Protein AF-A0A3M2DDK8-F1 (afdb_monomer_lite)

Foldseek 3Di:
DDDCDPLNVLLVLLLVLVVVCCVVVPPDDDDLCVSCVSSVHHSVVVCVNPVDPVSSVVSNVVVVVCVVVVVVVVVD

pLDDT: mean 89.75, std 13.5, range [38.12, 97.81]

Radius of gyration: 13.62 Å; chains: 1; bounding box: 33×23×30 Å

Sequence (76 aa):
MARKGASGERKQAILQALAIMLERDAGQRITTARLAKEVGVSEAALYRHFPSKARMFEGLLGFVEETLFSRINRVL

Structure (mmCIF, N/CA/C/O backbone):
data_AF-A0A3M2DDK8-F1
#
_entry.id   AF-A0A3M2DDK8-F1
#
loop_
_atom_site.group_PDB
_atom_site.id
_atom_site.type_symbol
_atom_site.label_atom_id
_atom_site.label_alt_id
_atom_site.label_comp_id
_atom_site.label_asym_id
_atom_site.label_entity_id
_atom_site.label_seq_id
_atom_site.pdbx_PDB_ins_code
_atom_site.Cartn_x
_atom_site.Cartn_y
_atom_site.Cartn_z
_atom_site.occupancy
_atom_site.B_iso_or_equiv
_atom_site.auth_seq_id
_atom_site.auth_comp_id
_atom_site.auth_asym_id
_atom_site.auth_atom_id
_atom_site.pdbx_PDB_model_num
ATOM 1 N N . MET A 1 1 ? 20.877 -15.514 11.244 1.00 38.12 1 MET A N 1
ATOM 2 C CA . MET A 1 1 ? 19.659 -15.780 10.444 1.00 38.12 1 MET A CA 1
ATOM 3 C C . MET A 1 1 ? 18.440 -15.403 11.279 1.00 38.12 1 MET A C 1
ATOM 5 O O . MET A 1 1 ? 18.038 -16.174 12.138 1.00 38.12 1 MET A O 1
ATOM 9 N N . ALA A 1 2 ? 17.916 -14.183 11.130 1.00 45.75 2 ALA A N 1
ATOM 10 C CA . ALA A 1 2 ? 16.740 -13.747 11.885 1.00 45.75 2 ALA A CA 1
ATOM 11 C C . ALA A 1 2 ? 15.476 -14.376 11.281 1.00 45.75 2 ALA A C 1
ATOM 13 O O . ALA A 1 2 ? 15.274 -14.322 10.068 1.00 45.75 2 ALA A O 1
ATOM 14 N N . ARG A 1 3 ? 14.636 -14.984 12.124 1.00 47.91 3 ARG A N 1
ATOM 15 C CA . ARG A 1 3 ? 13.335 -15.553 11.748 1.00 47.91 3 ARG A CA 1
ATOM 16 C C . ARG A 1 3 ? 12.496 -14.419 11.143 1.00 47.91 3 ARG A C 1
ATOM 18 O O . ARG A 1 3 ? 12.088 -13.516 11.870 1.00 47.91 3 ARG A O 1
ATOM 25 N N . LYS A 1 4 ? 12.285 -14.413 9.822 1.00 48.56 4 LYS A N 1
ATOM 26 C CA . LYS A 1 4 ? 11.398 -13.454 9.142 1.00 48.56 4 LYS A CA 1
ATOM 27 C C . LYS A 1 4 ? 9.977 -13.758 9.631 1.00 48.56 4 LYS A C 1
ATOM 29 O O . LYS A 1 4 ? 9.322 -14.652 9.121 1.00 48.56 4 LYS A O 1
ATOM 34 N N . GLY A 1 5 ? 9.576 -13.139 10.740 1.00 48.28 5 GLY A N 1
ATOM 35 C CA . GLY A 1 5 ? 8.313 -13.440 11.412 1.00 48.28 5 GLY A CA 1
ATOM 36 C C . GLY A 1 5 ? 7.102 -13.039 10.569 1.00 48.28 5 GLY A C 1
ATOM 37 O O . GLY A 1 5 ? 7.223 -12.222 9.654 1.00 48.28 5 GLY A O 1
ATOM 38 N N . ALA A 1 6 ? 5.925 -13.544 10.947 1.00 61.66 6 ALA A N 1
ATOM 39 C CA . ALA A 1 6 ? 4.623 -13.328 10.298 1.00 61.66 6 ALA A CA 1
ATOM 40 C C . ALA A 1 6 ? 4.289 -11.856 9.940 1.00 61.66 6 ALA A C 1
ATOM 42 O O . ALA A 1 6 ? 3.464 -11.592 9.067 1.00 61.66 6 ALA A O 1
ATOM 43 N N . SER A 1 7 ? 4.940 -10.877 10.583 1.00 64.25 7 SER A N 1
ATOM 44 C CA . SER A 1 7 ? 4.824 -9.449 10.250 1.00 64.25 7 SER A CA 1
ATOM 45 C C . SER A 1 7 ? 5.368 -9.104 8.852 1.00 64.25 7 SER A C 1
ATOM 47 O O . SER A 1 7 ? 4.766 -8.304 8.134 1.00 64.25 7 SER A O 1
ATOM 49 N N . GLY A 1 8 ? 6.472 -9.735 8.431 1.00 76.94 8 GLY A N 1
ATOM 50 C CA . GLY A 1 8 ? 7.051 -9.546 7.097 1.00 76.94 8 GLY A CA 1
ATOM 51 C C . GLY A 1 8 ? 6.177 -10.142 5.993 1.00 76.94 8 GLY A C 1
ATOM 52 O O . GLY A 1 8 ? 5.945 -9.490 4.976 1.00 76.94 8 GLY A O 1
ATOM 53 N N . GLU A 1 9 ? 5.629 -11.333 6.235 1.00 87.12 9 GLU A N 1
ATOM 54 C CA . GLU A 1 9 ? 4.686 -11.999 5.325 1.00 87.12 9 GLU A CA 1
ATOM 55 C C . GLU A 1 9 ? 3.401 -11.183 5.165 1.00 87.12 9 GLU A C 1
ATOM 57 O O . GLU A 1 9 ? 2.932 -10.968 4.048 1.00 87.12 9 GLU A O 1
ATOM 62 N N . ARG A 1 10 ? 2.868 -10.630 6.265 1.00 92.75 10 ARG A N 1
ATOM 63 C CA . ARG A 1 10 ? 1.679 -9.772 6.208 1.00 92.75 10 ARG A CA 1
ATOM 64 C C . ARG A 1 10 ? 1.918 -8.510 5.387 1.00 92.75 10 ARG A C 1
ATOM 66 O O . ARG A 1 10 ? 1.062 -8.137 4.589 1.00 92.75 10 ARG A O 1
ATOM 73 N N . LYS A 1 11 ? 3.072 -7.859 5.564 1.00 93.88 11 LYS A N 1
ATOM 74 C CA . LYS A 1 11 ? 3.436 -6.671 4.783 1.00 93.88 11 LYS A CA 1
ATOM 75 C C . LYS A 1 11 ? 3.480 -6.991 3.287 1.00 93.88 11 LYS A C 1
ATOM 77 O O . LYS A 1 11 ? 2.937 -6.225 2.500 1.00 93.88 11 LYS A O 1
ATOM 82 N N . GLN A 1 12 ? 4.059 -8.130 2.904 1.00 94.25 12 GLN A N 1
ATOM 83 C CA . GLN A 1 12 ? 4.085 -8.575 1.508 1.00 94.25 12 GLN A CA 1
ATOM 84 C C . GLN A 1 12 ? 2.683 -8.882 0.966 1.00 94.25 12 GLN A C 1
ATOM 86 O O . GLN A 1 12 ? 2.357 -8.421 -0.124 1.00 94.25 12 GLN A O 1
ATOM 91 N N . ALA A 1 13 ? 1.834 -9.571 1.734 1.00 94.69 13 ALA A N 1
ATOM 92 C CA . ALA A 1 13 ? 0.454 -9.854 1.333 1.00 94.69 13 ALA A CA 1
ATOM 93 C C . ALA A 1 13 ? -0.357 -8.570 1.075 1.00 94.69 13 ALA A C 1
ATOM 95 O O . ALA A 1 13 ? -1.099 -8.490 0.100 1.00 94.69 13 ALA A O 1
ATOM 96 N N . ILE A 1 14 ? -0.169 -7.534 1.903 1.00 96.75 14 ILE A N 1
ATOM 97 C CA . ILE A 1 14 ? -0.794 -6.218 1.697 1.00 96.75 14 ILE A CA 1
ATOM 98 C C . ILE A 1 14 ? -0.337 -5.586 0.375 1.00 96.75 14 ILE A C 1
ATOM 100 O O . ILE A 1 14 ? -1.164 -5.071 -0.373 1.00 96.75 14 ILE A O 1
ATOM 104 N N . LEU A 1 15 ? 0.967 -5.617 0.081 1.00 97.12 15 LEU A N 1
ATOM 105 C CA . LEU A 1 15 ? 1.512 -5.036 -1.150 1.00 97.12 15 LEU A CA 1
ATOM 106 C C . LEU A 1 15 ? 1.044 -5.790 -2.399 1.00 97.12 15 LEU A C 1
ATOM 108 O O . LEU A 1 15 ? 0.693 -5.159 -3.391 1.00 97.12 15 LEU A O 1
ATOM 112 N N . GLN A 1 16 ? 0.977 -7.121 -2.336 1.00 95.44 16 GLN A N 1
ATOM 113 C CA . GLN A 1 16 ? 0.430 -7.943 -3.417 1.00 95.44 16 GLN A CA 1
ATOM 114 C C . GLN A 1 16 ? -1.050 -7.640 -3.667 1.00 95.44 16 GLN A C 1
ATOM 116 O O . GLN A 1 16 ? -1.435 -7.417 -4.812 1.00 95.44 16 GLN A O 1
ATOM 121 N N . ALA A 1 17 ? -1.868 -7.563 -2.612 1.00 96.31 17 ALA A N 1
ATOM 122 C CA . ALA A 1 17 ? -3.277 -7.198 -2.7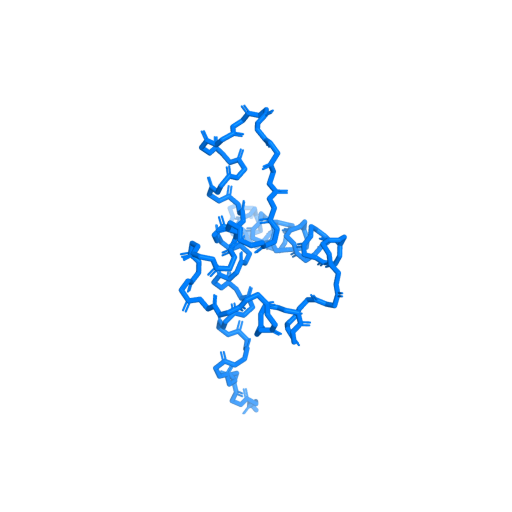44 1.00 96.31 17 ALA A CA 1
ATOM 123 C C . ALA A 1 17 ? -3.442 -5.798 -3.353 1.00 96.31 17 ALA A C 1
ATOM 125 O O . ALA A 1 17 ? -4.249 -5.611 -4.260 1.00 96.31 17 ALA A O 1
ATOM 126 N N . LEU A 1 18 ? -2.634 -4.823 -2.919 1.00 96.75 18 LEU A N 1
ATOM 127 C CA . LEU A 1 18 ? -2.651 -3.477 -3.490 1.00 96.75 18 LEU A CA 1
ATOM 128 C C . LEU A 1 18 ? -2.288 -3.483 -4.983 1.00 96.75 18 LEU A C 1
ATOM 130 O O . LEU A 1 18 ? -2.959 -2.810 -5.761 1.00 96.75 18 LEU A O 1
ATOM 134 N N . ALA A 1 19 ? -1.270 -4.247 -5.389 1.00 95.25 19 ALA A N 1
ATOM 135 C CA . ALA A 1 19 ? -0.889 -4.384 -6.795 1.00 95.25 19 ALA A CA 1
ATOM 136 C C . ALA A 1 19 ? -2.035 -4.965 -7.641 1.00 95.25 19 ALA A C 1
ATOM 138 O O . ALA A 1 19 ? -2.380 -4.401 -8.675 1.00 95.25 19 ALA A O 1
ATOM 139 N N . ILE A 1 20 ? -2.674 -6.035 -7.156 1.00 94.25 20 ILE A N 1
ATOM 140 C CA . ILE A 1 20 ? -3.812 -6.682 -7.825 1.00 94.25 20 ILE A CA 1
ATOM 141 C C . ILE A 1 20 ? -4.994 -5.71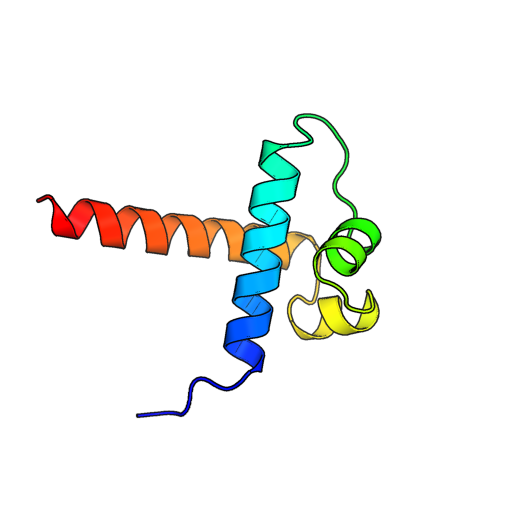8 -7.958 1.00 94.25 20 ILE A C 1
ATOM 143 O O . ILE A 1 20 ? -5.619 -5.648 -9.013 1.00 94.25 20 ILE A O 1
ATOM 147 N N . MET A 1 21 ? -5.310 -4.959 -6.906 1.00 94.88 21 MET A N 1
ATOM 148 C CA . MET A 1 21 ? -6.389 -3.972 -6.968 1.00 94.88 21 MET A CA 1
ATOM 149 C C . MET A 1 21 ? -6.086 -2.862 -7.980 1.00 94.88 21 MET A C 1
ATOM 151 O O . MET A 1 21 ? -6.986 -2.439 -8.695 1.00 94.88 21 MET A O 1
ATOM 155 N N . LEU A 1 22 ? -4.836 -2.393 -8.060 1.00 94.06 22 LEU A N 1
ATOM 156 C CA . LEU A 1 22 ? -4.432 -1.370 -9.032 1.00 94.06 22 LEU A CA 1
ATOM 157 C C . LEU A 1 22 ? -4.517 -1.870 -10.479 1.00 94.06 22 LEU A C 1
ATOM 159 O O . LEU A 1 22 ? -4.885 -1.096 -11.359 1.00 94.06 22 LEU A O 1
ATOM 163 N N . GLU A 1 23 ? -4.196 -3.141 -10.715 1.00 92.94 23 GLU A N 1
ATOM 164 C CA . GLU A 1 23 ? -4.323 -3.780 -12.028 1.00 92.94 23 GLU A CA 1
ATOM 165 C C . GLU A 1 23 ? -5.795 -3.966 -12.427 1.00 92.94 23 GLU A C 1
ATOM 167 O O . GLU A 1 23 ? -6.196 -3.577 -13.523 1.00 92.94 23 GLU A O 1
ATOM 172 N N . ARG A 1 24 ? -6.610 -4.545 -11.536 1.00 92.25 24 ARG A N 1
ATOM 173 C CA . ARG A 1 24 ? -8.013 -4.892 -11.824 1.00 92.25 24 ARG A CA 1
ATOM 174 C C . ARG A 1 24 ? -8.932 -3.678 -11.894 1.00 92.25 24 ARG A C 1
ATOM 176 O O . ARG A 1 24 ? -9.824 -3.640 -12.735 1.00 92.25 24 ARG A O 1
ATOM 183 N N . ASP A 1 25 ? -8.717 -2.696 -11.022 1.00 85.19 25 ASP A N 1
ATOM 184 C CA . ASP A 1 25 ? -9.597 -1.540 -10.864 1.00 85.19 25 ASP A CA 1
ATOM 185 C C . ASP A 1 25 ? -8.972 -0.267 -11.460 1.00 85.19 25 ASP A C 1
ATOM 187 O O . ASP A 1 25 ? -8.975 0.799 -10.833 1.00 85.19 25 ASP A O 1
ATOM 191 N N . ALA A 1 26 ? -8.416 -0.365 -12.672 1.00 82.25 26 ALA A N 1
ATOM 192 C CA . ALA A 1 26 ? -7.796 0.767 -13.355 1.00 82.25 26 ALA A CA 1
ATOM 193 C C . ALA A 1 26 ? -8.751 1.979 -13.410 1.00 82.25 26 ALA A C 1
ATOM 195 O O . ALA A 1 26 ? -9.869 1.903 -13.919 1.00 82.25 26 ALA A O 1
ATOM 196 N N . GLY A 1 27 ? -8.314 3.110 -12.848 1.00 77.94 27 GLY A N 1
ATOM 197 C CA . GLY A 1 27 ? -9.102 4.346 -12.774 1.00 77.94 27 GLY A CA 1
ATOM 198 C C . GLY A 1 27 ? -10.075 4.436 -11.592 1.00 77.94 27 GLY A C 1
ATOM 199 O O . GLY A 1 27 ? -10.622 5.513 -11.348 1.00 77.94 27 GLY A O 1
ATOM 200 N N . GLN A 1 28 ? -10.265 3.373 -10.803 1.00 88.62 28 GLN A N 1
ATOM 201 C CA . GLN A 1 28 ? -11.051 3.466 -9.574 1.00 88.62 28 GLN A CA 1
ATOM 202 C C . GLN A 1 28 ? -10.215 3.926 -8.380 1.00 88.62 28 GLN A C 1
ATOM 204 O O . GLN A 1 28 ? -9.022 3.655 -8.231 1.00 88.62 28 GLN A O 1
ATOM 209 N N . ARG A 1 29 ? -10.890 4.591 -7.442 1.00 89.56 29 ARG A N 1
ATOM 210 C CA . ARG A 1 29 ? -10.277 5.011 -6.185 1.00 89.56 29 ARG A CA 1
ATOM 211 C C . ARG A 1 29 ? -10.006 3.806 -5.281 1.00 89.56 29 ARG A C 1
ATOM 213 O O . ARG A 1 29 ? -10.929 3.212 -4.724 1.00 89.56 29 ARG A O 1
ATOM 220 N N . ILE A 1 30 ? -8.729 3.549 -5.013 1.00 92.44 30 ILE A N 1
ATOM 221 C CA . ILE A 1 30 ? -8.304 2.639 -3.942 1.00 92.44 30 ILE A CA 1
ATOM 222 C C . ILE A 1 30 ? -8.523 3.298 -2.575 1.00 92.44 30 ILE A C 1
ATOM 224 O O . ILE A 1 30 ? -8.054 4.418 -2.326 1.00 92.44 30 ILE A O 1
ATOM 228 N N . THR A 1 31 ? -9.193 2.595 -1.663 1.00 95.12 31 THR A N 1
ATOM 229 C CA . THR A 1 31 ? -9.359 3.002 -0.260 1.00 95.12 31 THR A CA 1
ATOM 230 C C . THR A 1 31 ? -8.710 1.983 0.671 1.00 95.12 31 THR A C 1
ATOM 232 O O . THR A 1 31 ? -8.631 0.796 0.359 1.00 95.12 31 THR A O 1
ATOM 235 N N . THR A 1 32 ? -8.238 2.446 1.826 1.00 96.31 32 THR A N 1
ATOM 236 C CA . THR A 1 32 ? -7.618 1.607 2.862 1.00 96.31 32 THR A CA 1
ATOM 237 C C . THR A 1 32 ? -8.600 0.589 3.435 1.00 96.31 32 THR A C 1
ATOM 239 O O . THR A 1 32 ? -8.225 -0.562 3.628 1.00 96.31 32 THR A O 1
ATOM 242 N N . ALA A 1 33 ? -9.875 0.955 3.585 1.00 96.50 33 ALA A N 1
ATOM 243 C CA . ALA A 1 33 ? -10.942 0.027 3.955 1.00 96.50 33 ALA A CA 1
ATOM 244 C C . ALA A 1 33 ? -11.129 -1.112 2.934 1.00 96.50 33 ALA A C 1
ATOM 246 O O . ALA A 1 33 ? -11.220 -2.278 3.319 1.00 96.50 33 ALA A O 1
ATOM 247 N N . ARG A 1 34 ? -11.146 -0.801 1.625 1.00 95.94 34 ARG A N 1
ATOM 248 C CA . ARG A 1 34 ? -11.241 -1.828 0.569 1.00 95.94 34 ARG A CA 1
ATOM 249 C C . ARG A 1 34 ? -10.013 -2.736 0.567 1.00 95.94 34 ARG A C 1
ATOM 251 O O . ARG A 1 34 ? -10.172 -3.948 0.505 1.00 95.94 34 ARG A O 1
ATOM 258 N N . LEU A 1 35 ? -8.817 -2.161 0.698 1.00 96.88 35 LEU A N 1
ATOM 259 C CA . LEU A 1 35 ? -7.576 -2.933 0.774 1.00 96.88 35 LEU A CA 1
ATOM 260 C C . LEU A 1 35 ? -7.547 -3.852 2.003 1.00 96.88 35 LEU A C 1
ATOM 262 O O . LEU A 1 35 ? -7.186 -5.017 1.894 1.00 96.88 35 LEU A O 1
ATOM 266 N N . ALA A 1 36 ? -7.961 -3.358 3.171 1.00 96.81 36 ALA A N 1
ATOM 267 C CA . ALA A 1 36 ? -8.040 -4.166 4.385 1.00 96.81 36 ALA A CA 1
ATOM 268 C C . ALA A 1 36 ? -9.003 -5.353 4.214 1.00 96.81 36 ALA A C 1
ATOM 270 O O . ALA A 1 36 ? -8.666 -6.473 4.603 1.00 96.81 36 ALA A O 1
ATOM 271 N N . LYS A 1 37 ? -10.156 -5.125 3.565 1.00 96.44 37 LYS A N 1
ATOM 272 C CA . LYS A 1 37 ? -11.119 -6.178 3.218 1.00 96.44 37 LYS A CA 1
ATOM 273 C C . LYS A 1 37 ? -10.511 -7.224 2.279 1.00 96.44 37 LYS A C 1
ATOM 275 O O . LYS A 1 37 ? -10.651 -8.407 2.563 1.00 96.44 37 LYS A O 1
ATOM 280 N N . GLU A 1 38 ? -9.817 -6.798 1.223 1.00 95.00 38 GLU A N 1
ATOM 281 C CA . GLU A 1 38 ? -9.146 -7.697 0.267 1.00 95.00 38 GLU A CA 1
ATOM 282 C C . GLU A 1 38 ? -8.095 -8.584 0.957 1.00 95.00 38 GLU A C 1
ATOM 284 O O . GLU A 1 38 ? -7.985 -9.774 0.683 1.00 95.00 38 GLU A O 1
ATOM 289 N N . VAL A 1 39 ? -7.356 -8.023 1.919 1.00 95.56 39 VAL A N 1
ATOM 290 C CA . VAL A 1 39 ? -6.322 -8.734 2.693 1.00 95.56 39 VAL A CA 1
ATOM 291 C C . VAL A 1 39 ? -6.914 -9.596 3.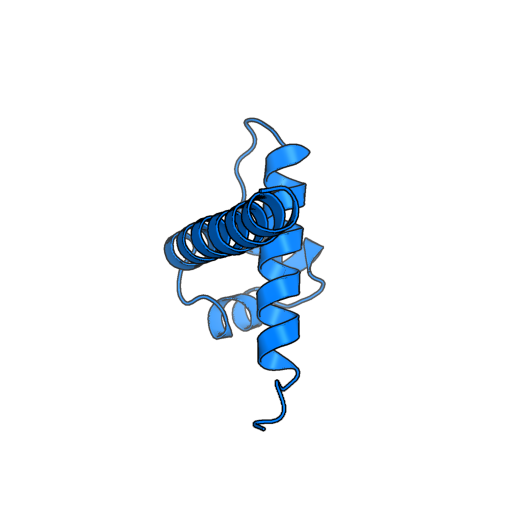827 1.00 95.56 39 VAL A C 1
ATOM 293 O O . VAL A 1 39 ? -6.202 -10.402 4.434 1.00 95.56 39 VAL A O 1
ATOM 296 N N . GLY A 1 40 ? -8.199 -9.430 4.158 1.00 95.75 40 GLY A N 1
ATOM 297 C CA . GLY A 1 40 ? -8.856 -10.134 5.264 1.00 95.75 40 GLY A CA 1
ATOM 298 C C . GLY A 1 40 ? -8.416 -9.653 6.652 1.00 95.75 40 GLY A C 1
ATOM 299 O O . GLY A 1 40 ? -8.238 -10.459 7.565 1.00 95.75 40 GLY A O 1
ATOM 300 N N . VAL A 1 41 ? -8.189 -8.346 6.823 1.00 95.06 41 VAL A N 1
ATOM 301 C CA . VAL A 1 41 ? -7.823 -7.723 8.109 1.00 95.06 41 VAL A CA 1
ATOM 302 C C . VAL A 1 41 ? -8.695 -6.513 8.420 1.00 95.06 41 VAL A C 1
ATOM 304 O O . VAL A 1 41 ? -9.345 -5.951 7.544 1.00 95.06 41 VAL A O 1
ATOM 307 N N . SER A 1 42 ? -8.683 -6.064 9.677 1.00 97.25 42 SER A N 1
ATOM 308 C CA . SER A 1 42 ? -9.261 -4.762 10.010 1.00 97.25 42 SER A CA 1
ATOM 309 C C . SER A 1 42 ? -8.407 -3.621 9.452 1.00 97.25 42 SER A C 1
ATOM 311 O O . SER A 1 42 ? -7.185 -3.729 9.333 1.00 97.25 42 SER A O 1
ATOM 313 N N . GLU A 1 43 ? -9.035 -2.483 9.166 1.00 97.25 43 GLU A N 1
ATOM 314 C CA . GLU A 1 43 ? -8.31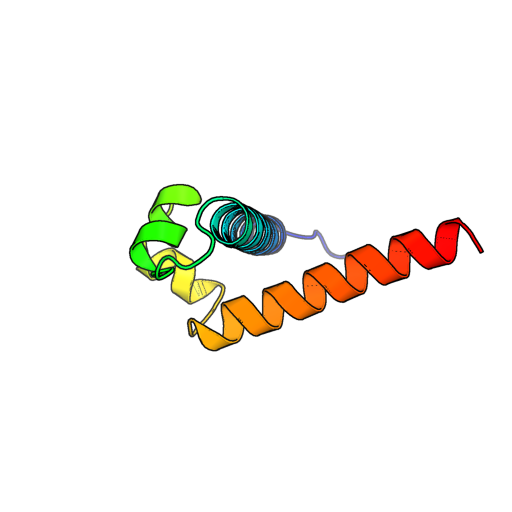9 -1.291 8.698 1.00 97.25 43 GLU A CA 1
ATOM 315 C C . GLU A 1 43 ? -7.309 -0.779 9.742 1.00 97.25 43 GLU A C 1
ATOM 317 O O . GLU A 1 43 ? -6.186 -0.414 9.406 1.00 97.25 43 GLU A O 1
ATOM 322 N N . ALA A 1 44 ? -7.636 -0.873 11.034 1.00 96.62 44 ALA A N 1
ATOM 323 C CA . ALA A 1 44 ? -6.690 -0.572 12.110 1.00 96.62 44 ALA A CA 1
ATOM 324 C C . ALA A 1 44 ? -5.462 -1.507 12.104 1.00 96.62 44 ALA A C 1
ATOM 326 O O . ALA A 1 44 ? -4.352 -1.081 12.422 1.00 96.62 44 ALA A O 1
ATOM 327 N N . ALA A 1 45 ? -5.633 -2.783 11.734 1.00 94.69 45 ALA A N 1
ATOM 328 C CA . ALA A 1 45 ? -4.518 -3.718 11.598 1.00 94.69 45 ALA A CA 1
ATOM 329 C C . ALA A 1 45 ? -3.629 -3.395 10.395 1.00 94.69 45 ALA A C 1
ATOM 331 O O . ALA A 1 45 ? -2.409 -3.522 10.495 1.00 94.69 45 ALA A O 1
ATOM 332 N N . LEU A 1 46 ? -4.224 -2.926 9.296 1.00 96.44 46 LEU A N 1
ATOM 333 C CA . LEU A 1 46 ? -3.497 -2.442 8.125 1.00 96.44 46 LEU A CA 1
ATOM 334 C C . LEU A 1 46 ? -2.541 -1.296 8.505 1.00 96.44 46 LEU A C 1
ATOM 336 O O . LEU A 1 46 ? -1.361 -1.332 8.145 1.00 96.44 46 LEU A O 1
ATOM 340 N N . TYR A 1 47 ? -3.013 -0.337 9.312 1.00 96.19 47 TYR A N 1
ATOM 341 C CA . TYR A 1 47 ? -2.207 0.809 9.750 1.00 96.19 47 TYR A CA 1
ATOM 342 C C . TYR A 1 47 ? -0.996 0.444 10.619 1.00 96.19 47 TYR A C 1
ATOM 344 O O . TYR A 1 47 ? -0.000 1.167 10.608 1.00 96.19 47 TYR A O 1
ATOM 352 N N . ARG A 1 48 ? -1.014 -0.704 11.312 1.00 95.81 48 ARG A N 1
ATOM 353 C CA . ARG A 1 48 ? 0.163 -1.196 12.054 1.00 95.81 48 ARG A CA 1
ATOM 354 C C . ARG A 1 48 ? 1.330 -1.572 11.138 1.00 95.81 48 ARG A C 1
ATOM 356 O O . ARG A 1 48 ? 2.476 -1.517 11.571 1.00 95.81 48 ARG A O 1
ATOM 363 N N . HIS A 1 49 ? 1.054 -1.952 9.890 1.00 94.88 49 HIS A N 1
ATOM 364 C CA . HIS A 1 49 ? 2.085 -2.267 8.895 1.00 94.88 49 HIS A CA 1
ATOM 365 C C . HIS A 1 49 ? 2.456 -1.056 8.039 1.00 94.88 49 HIS A C 1
ATOM 367 O O . HIS A 1 49 ? 3.616 -0.909 7.645 1.00 94.88 49 HIS A O 1
ATOM 373 N N . PHE A 1 50 ? 1.480 -0.193 7.760 1.00 96.62 50 PHE A N 1
ATOM 374 C CA . PHE A 1 50 ? 1.661 1.002 6.949 1.00 96.62 50 PHE A CA 1
ATOM 375 C C . PHE A 1 50 ? 0.950 2.194 7.591 1.00 96.62 50 PHE A C 1
ATOM 377 O O . PHE A 1 50 ? -0.266 2.306 7.455 1.00 96.62 50 PHE A O 1
ATOM 384 N N . PRO A 1 51 ? 1.688 3.116 8.234 1.00 95.94 51 PRO A N 1
ATOM 385 C CA . PRO A 1 51 ? 1.099 4.228 8.986 1.00 95.94 51 PRO A CA 1
ATOM 386 C C . PRO A 1 51 ? 0.224 5.179 8.158 1.00 95.94 51 PRO A C 1
ATOM 388 O O . PRO A 1 51 ? -0.577 5.920 8.714 1.00 95.94 51 PRO A O 1
ATOM 391 N N . SER A 1 52 ? 0.376 5.187 6.833 1.00 96.38 52 SER A N 1
ATOM 392 C CA . SER A 1 52 ? -0.437 5.999 5.932 1.00 96.38 52 SER A CA 1
ATOM 393 C C . SER A 1 52 ? -0.609 5.314 4.581 1.00 96.38 52 SER A C 1
ATOM 395 O O . SER A 1 52 ? 0.187 4.451 4.199 1.00 96.38 52 SER A O 1
ATOM 397 N N . LYS A 1 53 ? -1.615 5.753 3.816 1.00 95.00 53 LYS A N 1
ATOM 398 C CA . LYS A 1 53 ? -1.792 5.322 2.425 1.00 95.00 53 LYS A CA 1
ATOM 399 C C . LYS A 1 53 ? -0.539 5.607 1.589 1.00 95.00 53 LYS A C 1
ATOM 401 O O . LYS A 1 53 ? -0.119 4.733 0.848 1.00 95.00 53 LYS A O 1
ATOM 406 N N . ALA A 1 54 ? 0.104 6.767 1.749 1.00 96.75 54 ALA A N 1
ATOM 407 C CA . ALA A 1 54 ? 1.338 7.096 1.025 1.00 96.75 54 ALA A CA 1
ATOM 408 C C . ALA A 1 54 ? 2.447 6.055 1.271 1.00 96.75 54 ALA A C 1
ATOM 410 O O . ALA A 1 54 ? 3.015 5.524 0.321 1.00 96.75 54 ALA A O 1
ATOM 411 N N . ARG A 1 55 ? 2.655 5.648 2.533 1.00 97.44 55 ARG A N 1
ATOM 412 C CA . ARG A 1 55 ? 3.634 4.605 2.888 1.00 97.44 55 ARG A CA 1
ATOM 413 C C . ARG A 1 55 ? 3.312 3.237 2.277 1.00 97.44 55 ARG A C 1
ATOM 415 O O . ARG A 1 55 ? 4.235 2.460 2.049 1.00 97.44 55 ARG A O 1
ATOM 422 N N . MET A 1 56 ? 2.038 2.927 2.012 1.00 96.44 56 MET A N 1
ATOM 423 C CA . MET A 1 56 ? 1.649 1.701 1.291 1.00 96.44 56 MET A CA 1
ATOM 424 C C . MET A 1 56 ? 2.136 1.740 -0.159 1.00 96.44 56 MET A C 1
ATOM 426 O O . MET A 1 56 ? 2.707 0.762 -0.630 1.00 96.44 56 MET A O 1
ATOM 430 N N . PHE A 1 57 ? 1.954 2.873 -0.845 1.00 96.56 57 PHE A N 1
ATOM 431 C CA . PHE A 1 57 ? 2.385 3.048 -2.235 1.00 96.56 57 PHE A CA 1
ATOM 432 C C . PHE A 1 57 ? 3.910 3.109 -2.360 1.00 96.56 57 PHE A C 1
ATOM 434 O O . PHE A 1 57 ? 4.463 2.443 -3.225 1.00 96.56 57 PHE A O 1
ATOM 441 N N . GLU A 1 58 ? 4.603 3.813 -1.464 1.00 97.81 58 GLU A N 1
ATOM 442 C CA . GLU A 1 58 ? 6.074 3.784 -1.409 1.00 97.81 58 GLU A CA 1
ATOM 443 C C . GLU A 1 58 ? 6.598 2.359 -1.184 1.00 97.81 58 GLU A C 1
ATOM 445 O O . GLU A 1 58 ? 7.526 1.913 -1.855 1.00 97.81 58 GLU A O 1
ATOM 450 N N . GLY A 1 59 ? 5.966 1.610 -0.273 1.00 96.69 59 GLY A N 1
ATOM 451 C CA . GLY A 1 59 ? 6.293 0.204 -0.052 1.00 96.69 59 GLY A CA 1
ATOM 452 C C . GLY A 1 59 ? 6.050 -0.668 -1.285 1.00 96.69 59 GLY A C 1
ATOM 453 O O . GLY A 1 59 ? 6.837 -1.574 -1.543 1.00 96.69 59 GLY A O 1
ATOM 454 N N . LEU A 1 60 ? 4.989 -0.391 -2.048 1.00 97.00 60 LEU A N 1
ATOM 455 C CA . LEU A 1 60 ? 4.688 -1.096 -3.291 1.00 97.00 60 LEU A CA 1
ATOM 456 C C . LEU A 1 60 ? 5.742 -0.815 -4.362 1.00 97.00 60 LEU A C 1
ATOM 458 O O . LEU A 1 60 ? 6.210 -1.759 -4.989 1.00 97.00 60 LEU A O 1
ATOM 462 N N . LEU A 1 61 ? 6.133 0.448 -4.547 1.00 96.81 61 LEU A N 1
ATOM 463 C CA . LEU A 1 61 ? 7.179 0.822 -5.501 1.00 96.81 61 LEU A CA 1
ATOM 464 C C . LEU A 1 61 ? 8.486 0.090 -5.186 1.00 96.81 61 LEU A C 1
ATOM 466 O O . LEU A 1 61 ? 9.011 -0.598 -6.056 1.00 96.81 61 LEU A O 1
ATOM 470 N N . GLY A 1 62 ? 8.931 0.117 -3.925 1.00 96.19 62 GLY A N 1
ATOM 471 C CA . GLY A 1 62 ? 10.131 -0.616 -3.513 1.00 96.19 62 GLY A CA 1
ATOM 472 C C . GLY A 1 62 ? 10.015 -2.134 -3.711 1.00 96.19 62 GLY A C 1
ATOM 473 O O . GLY A 1 62 ? 10.969 -2.782 -4.130 1.00 96.19 62 GLY A O 1
ATOM 474 N N . PHE A 1 63 ? 8.836 -2.719 -3.468 1.00 93.69 63 PHE A N 1
ATOM 475 C CA . PHE A 1 63 ? 8.594 -4.142 -3.732 1.00 93.69 63 PHE A CA 1
ATOM 476 C C . PHE A 1 63 ? 8.669 -4.486 -5.228 1.00 93.69 63 PHE A C 1
ATOM 478 O O . PHE A 1 63 ? 9.215 -5.531 -5.593 1.00 93.69 63 PHE A O 1
ATOM 485 N N . VAL A 1 64 ? 8.138 -3.622 -6.096 1.00 94.31 64 VAL A N 1
ATOM 486 C CA . VAL A 1 64 ? 8.220 -3.788 -7.552 1.00 94.31 64 VAL A CA 1
ATOM 487 C C . 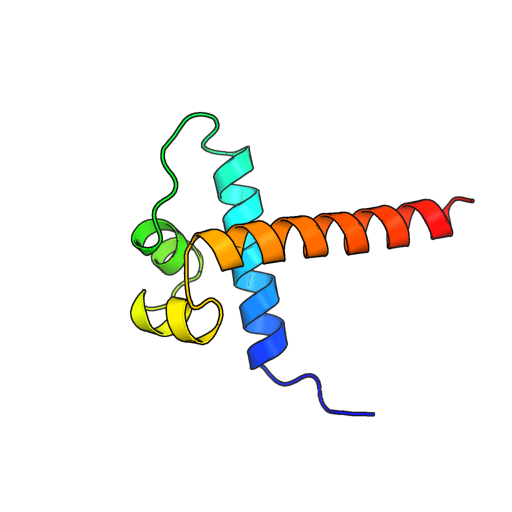VAL A 1 64 ? 9.665 -3.640 -8.024 1.00 94.31 64 VAL A C 1
ATOM 489 O O . VAL A 1 64 ? 10.134 -4.505 -8.756 1.00 94.31 64 VAL A O 1
ATOM 492 N N . GLU A 1 65 ? 10.390 -2.621 -7.561 1.00 95.50 65 GLU A N 1
ATOM 493 C CA . GLU A 1 65 ? 11.812 -2.417 -7.866 1.00 95.50 65 GLU A CA 1
ATOM 494 C C . GLU A 1 65 ? 12.655 -3.639 -7.484 1.00 95.50 65 GLU A C 1
ATOM 496 O O . GLU A 1 65 ? 13.354 -4.193 -8.331 1.00 95.50 65 GLU A O 1
ATOM 501 N N . GLU A 1 66 ? 12.532 -4.126 -6.244 1.00 92.25 66 GLU A N 1
ATOM 502 C CA . GLU A 1 66 ? 13.250 -5.318 -5.779 1.00 92.25 66 GLU A CA 1
ATOM 503 C C . GLU A 1 66 ? 12.912 -6.545 -6.642 1.00 92.25 66 GLU A C 1
ATOM 505 O O . GLU A 1 66 ? 13.801 -7.298 -7.049 1.00 92.25 66 GLU A O 1
ATOM 510 N N . THR A 1 67 ? 11.631 -6.725 -6.977 1.00 90.88 67 THR A N 1
ATOM 511 C CA . THR A 1 67 ? 11.169 -7.852 -7.796 1.00 90.88 67 THR A CA 1
ATOM 512 C C . THR A 1 67 ? 11.712 -7.780 -9.222 1.00 90.88 67 THR A C 1
ATOM 514 O O . THR A 1 67 ? 12.149 -8.801 -9.760 1.00 90.88 67 THR A O 1
ATOM 517 N N . LEU A 1 68 ? 11.689 -6.601 -9.847 1.00 93.31 68 LEU A N 1
ATOM 518 C CA . LEU A 1 68 ? 12.160 -6.403 -11.215 1.00 93.31 68 LEU A CA 1
ATOM 519 C C . LEU A 1 68 ? 13.681 -6.522 -11.296 1.00 93.31 68 LEU A C 1
ATOM 521 O O . LEU A 1 68 ? 14.173 -7.311 -12.101 1.00 93.31 68 LEU A O 1
ATOM 525 N N . PHE A 1 69 ? 14.427 -5.831 -10.432 1.00 94.75 69 PHE A N 1
ATOM 526 C CA . PHE A 1 69 ? 15.890 -5.901 -10.431 1.00 94.75 69 PHE A CA 1
ATOM 527 C C . PHE A 1 69 ? 16.395 -7.309 -10.116 1.00 94.75 69 PHE A C 1
ATOM 529 O O . PHE A 1 69 ? 17.306 -7.795 -10.785 1.00 94.75 69 PHE A O 1
ATOM 536 N N . SER A 1 70 ? 15.764 -8.016 -9.170 1.00 93.62 70 SER A N 1
ATOM 537 C CA . SER A 1 70 ? 16.118 -9.409 -8.876 1.00 93.62 70 SER A CA 1
ATOM 538 C C . SER A 1 70 ? 15.917 -10.331 -10.083 1.00 93.62 70 SER A C 1
ATOM 540 O O . SER A 1 70 ? 16.711 -11.248 -10.287 1.00 93.62 70 SER A O 1
ATOM 542 N N . ARG A 1 71 ? 14.874 -10.104 -10.893 1.00 93.06 71 ARG A N 1
ATOM 543 C CA . ARG A 1 71 ? 14.604 -10.902 -12.099 1.00 93.06 71 ARG A CA 1
ATOM 544 C C . ARG A 1 71 ? 15.528 -10.539 -13.257 1.00 93.06 71 ARG A C 1
ATOM 546 O O . ARG A 1 71 ? 16.031 -11.448 -13.904 1.00 93.06 71 ARG A O 1
ATOM 553 N N . ILE A 1 72 ? 15.771 -9.250 -13.496 1.00 94.44 72 ILE A N 1
ATOM 554 C CA . ILE A 1 72 ? 16.667 -8.777 -14.563 1.00 94.44 72 ILE A CA 1
ATOM 555 C C . ILE A 1 72 ? 18.085 -9.322 -14.345 1.00 94.44 72 ILE A C 1
ATOM 557 O O . ILE A 1 72 ? 18.651 -9.922 -15.253 1.00 94.44 72 ILE A O 1
ATOM 561 N N . ASN A 1 73 ? 18.604 -9.237 -13.116 1.00 94.19 73 ASN A N 1
ATOM 562 C CA . ASN A 1 73 ? 19.937 -9.737 -12.756 1.00 94.19 73 ASN A CA 1
ATOM 563 C C . ASN A 1 73 ? 20.097 -11.267 -12.845 1.00 94.19 73 ASN A C 1
ATOM 565 O O . ASN A 1 73 ? 21.193 -11.766 -12.630 1.00 94.19 73 ASN A O 1
ATOM 569 N N . ARG A 1 74 ? 19.019 -12.030 -13.074 1.00 92.56 74 ARG A N 1
ATOM 570 C CA . ARG A 1 74 ? 19.097 -13.485 -13.304 1.00 92.56 74 ARG A CA 1
ATOM 571 C C . ARG A 1 74 ? 19.207 -13.852 -14.781 1.00 92.56 74 ARG A C 1
ATOM 573 O O . ARG A 1 74 ? 19.476 -15.011 -15.079 1.00 92.56 74 ARG A O 1
ATOM 580 N N . VAL A 1 75 ? 18.879 -12.921 -15.672 1.00 89.50 75 VAL A N 1
ATOM 581 C CA . VAL A 1 75 ? 18.847 -13.146 -17.123 1.00 89.50 75 VAL A CA 1
ATOM 582 C C . VAL A 1 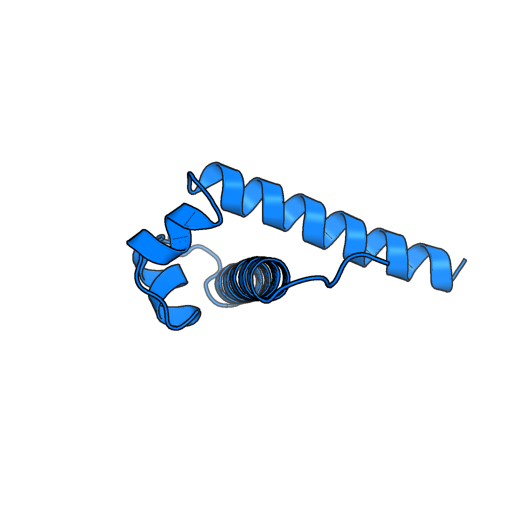75 ? 20.077 -12.540 -17.802 1.00 89.50 75 VAL A C 1
ATOM 584 O O . VAL A 1 75 ? 20.486 -13.042 -18.846 1.00 89.50 75 VAL A O 1
ATOM 587 N N . LEU A 1 76 ? 20.653 -11.487 -17.210 1.00 73.00 76 LEU A N 1
ATOM 588 C CA . LEU A 1 76 ? 21.993 -10.981 -17.523 1.00 73.00 76 LEU A CA 1
ATOM 589 C C . LEU A 1 76 ? 23.065 -11.851 -16.858 1.00 73.00 76 LEU A C 1
ATOM 591 O O . LEU A 1 76 ? 24.108 -12.068 -17.510 1.00 73.00 76 LEU A O 1
#

Secondary structure (DSSP, 8-state):
-----HHHHHHHHHHHHHHHHHHHTTTS---HHHHHHHHTS-HHHHHHH-SSHHHHHHHHHHHHHHHHHHHHTTT-